Protein AF-A0A227IZH9-F1 (afdb_monomer_lite)

Foldseek 3Di:
DPCVLVVLVVVVVVVVCVCCVVPLVCLVVVCVVVVHDPVVSVVVSVVVVVVVVVVVVVCVVVCVPVDSVVVSVVVVD

Sequence (77 aa):
MRKTPLLLAMMIIATGQVGVSIYLPSLPLIGHDLNLPQPSIQSLVTLFLVGFGVSQLFYGPLSDAIGRRPVFILGQS

Radius of gyration: 16.21 Å; chains: 1; bounding box: 31×20×50 Å

Secondary structure (DSSP, 8-state):
---HHHHHHHHHHHHHHHHHHHHHHHHHHHHHHTT--HHHHHHHHHHHHHHHHHHHHHHHHHHHHH-HHH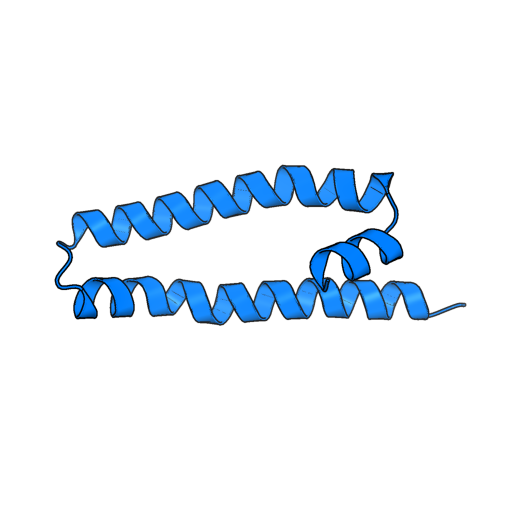HHHHHH-

Organism: Vibrio parahaemolyticus (NCBI:txid670)

Structure (mmCIF, N/CA/C/O backbone):
data_AF-A0A227IZH9-F1
#
_entry.id   AF-A0A227IZH9-F1
#
loop_
_atom_site.group_PDB
_atom_site.id
_atom_site.type_symbol
_atom_site.label_atom_id
_atom_site.label_alt_id
_atom_site.label_comp_id
_atom_site.label_asym_id
_atom_site.label_entity_id
_atom_site.label_seq_id
_atom_site.pdbx_PDB_ins_code
_atom_site.Cartn_x
_atom_site.Cartn_y
_atom_site.Cartn_z
_atom_site.occupancy
_atom_site.B_iso_or_equiv
_atom_site.auth_seq_id
_atom_site.auth_comp_id
_atom_site.auth_asym_id
_atom_site.auth_atom_id
_atom_site.pdbx_PDB_model_num
ATOM 1 N N . MET A 1 1 ? -5.531 4.344 31.854 1.00 50.66 1 MET A N 1
ATOM 2 C CA . MET A 1 1 ? -5.468 4.508 30.381 1.00 50.66 1 MET A CA 1
ATOM 3 C C . MET A 1 1 ? -5.296 3.135 29.734 1.00 50.66 1 MET A C 1
ATOM 5 O O . MET A 1 1 ? -4.297 2.479 30.004 1.00 50.66 1 MET A O 1
ATOM 9 N N . ARG A 1 2 ? -6.274 2.639 28.962 1.00 61.47 2 ARG A N 1
ATOM 10 C CA . ARG A 1 2 ? -6.176 1.324 28.293 1.00 61.47 2 ARG A CA 1
ATOM 11 C C . ARG A 1 2 ? -5.171 1.429 27.131 1.00 61.47 2 ARG A C 1
ATOM 13 O O . ARG A 1 2 ? -5.457 2.123 26.167 1.00 61.47 2 ARG A O 1
ATOM 20 N N . LYS A 1 3 ? -3.997 0.783 27.230 1.00 70.81 3 LYS A N 1
ATOM 21 C CA . LYS A 1 3 ? -2.902 0.826 26.222 1.00 70.81 3 LYS A CA 1
ATOM 22 C C . LYS A 1 3 ? -3.126 -0.092 25.005 1.00 70.81 3 LYS A C 1
ATOM 24 O O . LYS A 1 3 ? -2.427 0.011 24.003 1.00 70.81 3 LYS A O 1
ATOM 29 N N . THR A 1 4 ? -4.125 -0.967 25.077 1.00 73.75 4 THR A N 1
ATOM 30 C CA . THR A 1 4 ? -4.476 -1.971 24.061 1.00 73.75 4 THR A CA 1
ATOM 31 C C . THR A 1 4 ? -4.687 -1.431 22.631 1.00 73.75 4 THR A C 1
ATOM 33 O O . THR A 1 4 ? -4.190 -2.069 21.707 1.00 73.75 4 THR A O 1
ATOM 36 N N . PRO A 1 5 ? -5.367 -0.287 22.388 1.00 74.62 5 PRO A N 1
ATOM 37 C CA . PRO A 1 5 ? -5.562 0.223 21.026 1.00 74.62 5 PRO A CA 1
ATOM 38 C C . PRO A 1 5 ? -4.279 0.788 20.401 1.00 74.62 5 PRO A C 1
ATOM 40 O O . PRO A 1 5 ? -4.133 0.748 19.182 1.00 74.62 5 PRO A O 1
ATOM 43 N N . LEU A 1 6 ? -3.340 1.278 21.220 1.00 79.62 6 LEU A N 1
ATOM 44 C CA . LEU A 1 6 ? -2.041 1.762 20.746 1.00 79.62 6 LEU A CA 1
ATOM 45 C C . LEU A 1 6 ? -1.181 0.591 20.256 1.00 79.62 6 LEU A C 1
ATOM 47 O O . LEU A 1 6 ? -0.600 0.653 19.178 1.00 79.62 6 LEU A O 1
ATOM 51 N N . LEU A 1 7 ? -1.167 -0.501 21.026 1.00 82.62 7 LEU A N 1
ATOM 52 C CA . LEU A 1 7 ? -0.405 -1.703 20.700 1.00 82.62 7 LEU A CA 1
ATOM 53 C C . LEU A 1 7 ? -0.924 -2.366 19.415 1.00 82.62 7 LEU A C 1
ATOM 55 O O . LEU A 1 7 ? -0.134 -2.742 18.558 1.00 82.62 7 LEU A O 1
ATOM 59 N N . LEU A 1 8 ? -2.248 -2.416 19.229 1.00 79.00 8 LEU A N 1
ATOM 60 C CA . LEU A 1 8 ? -2.855 -2.933 17.999 1.00 79.00 8 LEU A CA 1
ATOM 61 C C . LEU A 1 8 ? -2.479 -2.088 16.769 1.00 79.00 8 LEU A C 1
ATOM 63 O O . LEU A 1 8 ? -2.130 -2.634 15.729 1.00 79.00 8 LEU A O 1
ATOM 67 N N . ALA A 1 9 ? -2.503 -0.756 16.901 1.00 76.94 9 ALA A N 1
ATOM 68 C CA . ALA A 1 9 ? -2.100 0.151 15.827 1.00 76.94 9 ALA A CA 1
ATOM 69 C C . ALA A 1 9 ? -0.625 -0.036 15.441 1.00 76.94 9 ALA A C 1
ATOM 71 O O . ALA A 1 9 ? -0.298 -0.064 14.258 1.00 76.94 9 ALA A O 1
ATOM 72 N N . MET A 1 10 ? 0.253 -0.228 16.429 1.00 82.44 10 MET A N 1
ATOM 73 C CA . MET A 1 10 ? 1.665 -0.525 16.188 1.00 82.44 10 MET A CA 1
ATOM 74 C C . MET A 1 10 ? 1.858 -1.851 15.451 1.00 82.44 10 MET A C 1
ATOM 76 O O . MET A 1 10 ? 2.667 -1.904 14.533 1.00 82.44 10 MET A O 1
ATOM 80 N N . MET A 1 11 ? 1.101 -2.897 15.798 1.00 82.81 11 MET A N 1
ATOM 81 C CA . MET A 1 11 ? 1.194 -4.183 15.100 1.00 82.81 11 MET A CA 1
ATOM 82 C C . MET A 1 11 ? 0.710 -4.094 13.649 1.00 82.81 11 MET A C 1
ATOM 84 O O . MET A 1 11 ? 1.398 -4.592 12.768 1.00 82.81 11 MET A O 1
ATOM 88 N N . ILE A 1 12 ? -0.409 -3.405 13.384 1.00 81.00 12 ILE A N 1
ATOM 89 C CA . ILE A 1 12 ? -0.910 -3.175 12.014 1.00 81.00 12 ILE A CA 1
ATOM 90 C C . ILE A 1 12 ? 0.166 -2.505 11.152 1.00 81.00 12 ILE A C 1
ATOM 92 O O . ILE A 1 12 ? 0.468 -2.963 10.051 1.00 81.00 12 ILE A O 1
ATOM 96 N N . ILE A 1 13 ? 0.766 -1.430 11.672 1.00 82.88 13 ILE A N 1
ATOM 97 C CA . ILE A 1 13 ? 1.794 -0.675 10.953 1.00 82.88 13 ILE A CA 1
ATOM 98 C C . ILE A 1 13 ? 3.047 -1.535 10.767 1.00 82.88 13 ILE A C 1
ATOM 100 O O . ILE A 1 13 ? 3.587 -1.586 9.668 1.00 82.88 13 ILE A O 1
ATOM 104 N N . ALA A 1 14 ? 3.497 -2.239 11.808 1.00 85.12 14 ALA A N 1
ATOM 105 C CA . ALA A 1 14 ? 4.690 -3.076 11.739 1.00 85.12 14 ALA A CA 1
ATOM 106 C C . ALA A 1 14 ? 4.558 -4.180 10.680 1.00 85.12 14 ALA A C 1
ATOM 108 O O . ALA A 1 14 ? 5.455 -4.332 9.856 1.00 85.12 14 ALA A O 1
ATOM 109 N N . THR A 1 15 ? 3.437 -4.903 10.641 1.00 83.50 15 THR A N 1
ATOM 110 C CA . THR A 1 15 ? 3.218 -5.971 9.655 1.00 83.50 15 THR A CA 1
ATOM 111 C C . THR A 1 15 ? 3.205 -5.430 8.224 1.00 83.50 15 THR A C 1
ATOM 113 O O . THR A 1 15 ? 3.865 -5.996 7.352 1.00 83.50 15 THR A O 1
ATOM 116 N N . GLY A 1 16 ? 2.524 -4.303 7.984 1.00 81.31 16 GLY A N 1
ATOM 117 C CA . GLY A 1 16 ? 2.511 -3.662 6.666 1.00 81.31 16 GLY A CA 1
ATOM 118 C C . GLY A 1 16 ? 3.898 -3.182 6.229 1.00 81.31 16 GLY A C 1
ATOM 119 O O . GLY A 1 16 ? 4.333 -3.468 5.113 1.00 81.31 16 GLY A O 1
ATOM 120 N N . GLN A 1 17 ? 4.631 -2.516 7.126 1.00 84.50 17 GLN A N 1
ATOM 121 C CA . GLN A 1 17 ? 5.963 -1.983 6.829 1.00 84.50 17 GLN A CA 1
ATOM 122 C C . GLN A 1 17 ? 6.991 -3.087 6.571 1.00 84.50 17 GLN A C 1
ATOM 124 O O . GLN A 1 17 ? 7.803 -2.949 5.659 1.00 84.50 17 GLN A O 1
ATOM 129 N N . VAL A 1 18 ? 6.938 -4.195 7.317 1.00 85.50 18 VAL A N 1
ATOM 130 C CA . VAL A 1 18 ? 7.822 -5.348 7.088 1.00 85.50 18 VAL A CA 1
ATOM 131 C C . VAL A 1 18 ? 7.582 -5.934 5.697 1.00 85.50 18 VAL A C 1
ATOM 133 O O . VAL A 1 18 ? 8.540 -6.108 4.945 1.00 85.50 18 VAL A O 1
ATOM 136 N N . GLY A 1 19 ? 6.320 -6.147 5.308 1.00 80.69 19 GLY A N 1
ATOM 137 C CA . GLY A 1 19 ? 5.978 -6.650 3.976 1.00 80.69 19 GLY A CA 1
ATOM 138 C C . GLY A 1 19 ? 6.527 -5.764 2.857 1.00 80.69 19 GLY A C 1
ATOM 139 O O . GLY A 1 19 ? 7.252 -6.245 1.991 1.00 80.69 19 GLY A O 1
ATOM 140 N N . VAL A 1 20 ? 6.269 -4.454 2.915 1.00 83.75 20 VAL A N 1
ATOM 141 C CA . VAL A 1 20 ? 6.750 -3.497 1.901 1.00 83.75 20 VAL A CA 1
ATOM 142 C C . VAL A 1 20 ? 8.279 -3.432 1.860 1.00 83.75 20 VAL A C 1
ATOM 144 O O . VAL A 1 20 ? 8.862 -3.416 0.776 1.00 83.75 20 VAL A O 1
ATOM 147 N N . SER A 1 21 ? 8.933 -3.436 3.026 1.00 83.75 21 SER A N 1
ATOM 148 C CA . SER A 1 21 ? 10.394 -3.358 3.125 1.00 83.75 21 SER A CA 1
ATOM 149 C C . SER A 1 21 ? 11.112 -4.565 2.518 1.00 83.75 21 SER A C 1
ATOM 151 O O . SER A 1 21 ? 12.225 -4.414 2.025 1.00 83.75 21 SER A O 1
ATOM 153 N N . ILE A 1 22 ? 10.473 -5.740 2.511 1.00 85.69 22 ILE A N 1
ATOM 154 C CA . ILE A 1 22 ? 11.007 -6.954 1.883 1.00 85.69 22 ILE A CA 1
ATOM 155 C C . ILE A 1 22 ? 10.643 -6.990 0.398 1.00 85.69 22 ILE A C 1
ATOM 157 O O . ILE A 1 22 ? 11.498 -7.286 -0.434 1.00 85.69 22 ILE A O 1
ATOM 161 N N . TYR A 1 23 ? 9.391 -6.677 0.055 1.00 81.38 23 TYR A N 1
ATOM 162 C CA . TYR A 1 23 ? 8.846 -6.871 -1.290 1.00 81.38 23 TYR A CA 1
ATOM 163 C C . TYR A 1 23 ? 9.432 -5.891 -2.313 1.00 81.38 23 TYR A C 1
ATOM 165 O O . TYR A 1 23 ? 9.830 -6.281 -3.406 1.00 81.38 23 TYR A O 1
ATOM 173 N N . LEU A 1 24 ? 9.547 -4.610 -1.954 1.00 82.69 24 LEU A N 1
ATOM 174 C CA . LEU A 1 24 ? 10.010 -3.571 -2.874 1.00 82.69 24 LEU A CA 1
ATOM 175 C C . LEU A 1 24 ? 11.447 -3.795 -3.405 1.00 82.69 24 LEU A C 1
ATOM 177 O O . LEU A 1 24 ? 11.629 -3.710 -4.620 1.00 82.69 24 LEU A O 1
ATOM 181 N N . PRO A 1 25 ? 12.462 -4.126 -2.575 1.00 84.31 25 PRO A N 1
ATOM 182 C CA . PRO A 1 25 ? 13.810 -4.423 -3.069 1.00 84.31 25 PRO A CA 1
ATOM 183 C C . PRO A 1 25 ? 13.935 -5.792 -3.748 1.00 84.31 25 PRO A C 1
ATOM 185 O O . PRO A 1 25 ? 14.924 -6.026 -4.440 1.00 84.31 25 PRO A O 1
ATOM 188 N N . SER A 1 26 ? 12.965 -6.696 -3.574 1.00 85.00 26 SER A N 1
ATOM 189 C CA . SER A 1 26 ? 12.974 -8.005 -4.235 1.00 85.00 26 SER A CA 1
ATOM 190 C C . SER A 1 26 ? 12.282 -8.003 -5.602 1.00 85.00 26 SER A C 1
ATOM 192 O O . SER A 1 26 ? 12.586 -8.870 -6.415 1.00 85.00 26 SER A O 1
ATOM 194 N N . LEU A 1 27 ? 11.463 -6.998 -5.942 1.00 82.69 27 LEU A N 1
ATOM 195 C CA . LEU A 1 27 ? 10.878 -6.860 -7.289 1.00 82.69 27 LEU A CA 1
ATOM 196 C C . LEU A 1 27 ? 11.917 -6.844 -8.435 1.00 82.69 27 LEU A C 1
ATOM 198 O O . LEU A 1 27 ? 11.692 -7.538 -9.428 1.00 82.69 27 LEU A O 1
ATOM 202 N N . PRO A 1 28 ? 13.057 -6.125 -8.343 1.00 81.12 28 PRO A N 1
ATOM 203 C CA . PRO A 1 28 ? 14.096 -6.176 -9.373 1.00 81.12 28 PRO A CA 1
ATOM 204 C C . PRO A 1 28 ? 14.755 -7.553 -9.497 1.00 81.12 28 PRO A C 1
ATOM 206 O O . PRO A 1 28 ? 15.039 -7.988 -10.611 1.00 81.12 28 PRO A O 1
ATOM 209 N N . LEU A 1 29 ? 14.959 -8.247 -8.370 1.00 84.38 29 LEU A N 1
ATOM 210 C CA . LEU A 1 29 ? 15.506 -9.608 -8.335 1.00 84.38 29 LEU A CA 1
ATOM 211 C C . LEU A 1 29 ? 14.544 -10.603 -8.995 1.00 84.38 29 LEU A C 1
ATOM 213 O O . LEU A 1 29 ? 14.956 -11.359 -9.863 1.00 84.38 29 LEU A O 1
ATOM 217 N N . ILE A 1 30 ? 13.248 -10.524 -8.675 1.00 82.50 30 ILE A N 1
ATOM 218 C CA . ILE A 1 30 ? 12.199 -11.338 -9.309 1.00 82.50 30 ILE A CA 1
ATOM 219 C C . ILE A 1 30 ? 12.143 -11.067 -10.818 1.00 82.50 30 ILE A C 1
ATOM 221 O O . ILE A 1 30 ? 12.023 -11.993 -11.615 1.00 82.50 30 ILE A O 1
ATOM 225 N N . GLY A 1 31 ? 12.253 -9.802 -11.230 1.00 81.69 31 GLY A N 1
ATOM 226 C CA . GLY A 1 31 ? 12.290 -9.433 -12.644 1.00 81.69 31 GLY A CA 1
ATOM 227 C C . GLY A 1 31 ? 13.497 -10.009 -13.386 1.00 81.69 31 GLY A C 1
ATOM 228 O O . GLY A 1 31 ? 13.355 -10.458 -14.523 1.00 81.69 31 GLY A O 1
ATOM 229 N N . HIS A 1 32 ? 14.659 -10.037 -12.731 1.00 81.44 32 HIS A N 1
ATOM 230 C CA . HIS A 1 32 ? 15.871 -10.656 -13.259 1.00 81.44 32 HIS A CA 1
ATOM 231 C C . HIS A 1 32 ? 15.734 -12.184 -13.368 1.00 81.44 32 HIS A C 1
ATOM 233 O O . HIS A 1 32 ? 16.007 -12.744 -14.428 1.00 81.44 32 HIS A O 1
ATOM 239 N N . ASP A 1 33 ? 15.235 -12.848 -12.322 1.00 84.75 33 ASP A N 1
ATOM 240 C CA . ASP A 1 33 ? 15.038 -14.304 -12.296 1.00 84.75 33 ASP A CA 1
ATOM 241 C C . ASP A 1 33 ? 14.010 -14.777 -13.338 1.00 84.75 33 ASP A C 1
ATOM 243 O O . ASP A 1 33 ? 14.144 -15.854 -13.919 1.00 84.75 33 ASP A O 1
ATOM 247 N N . LEU A 1 34 ? 13.008 -13.945 -13.637 1.00 83.69 34 LEU A N 1
ATOM 248 C CA . LEU A 1 34 ? 11.996 -14.202 -14.665 1.00 83.69 34 LEU A CA 1
ATOM 249 C C . LEU A 1 34 ? 12.434 -13.795 -16.088 1.00 83.69 34 LEU A C 1
ATOM 251 O O . LEU A 1 34 ? 11.620 -13.879 -17.008 1.00 83.69 34 LEU A O 1
ATOM 255 N N . ASN A 1 35 ? 13.689 -13.366 -16.296 1.00 82.94 35 ASN A N 1
ATOM 256 C CA . ASN A 1 35 ? 14.204 -12.854 -17.579 1.00 82.94 35 ASN A CA 1
ATOM 257 C C . ASN A 1 35 ? 13.325 -11.743 -18.197 1.00 82.94 35 ASN A C 1
ATOM 259 O O . ASN A 1 35 ? 13.178 -11.644 -19.419 1.00 82.94 35 ASN A O 1
ATOM 263 N N . LEU A 1 36 ? 12.720 -10.892 -17.363 1.00 81.69 36 LEU A N 1
ATOM 264 C CA . LEU A 1 36 ? 11.905 -9.783 -17.847 1.00 81.69 36 LEU A CA 1
ATOM 265 C C . LEU A 1 36 ? 12.796 -8.635 -18.349 1.00 81.69 36 LEU A C 1
ATOM 267 O O . LEU A 1 36 ? 13.798 -8.296 -17.714 1.00 81.69 36 LEU A O 1
ATOM 271 N N . PRO A 1 37 ? 12.429 -7.977 -19.461 1.00 79.88 37 PRO A N 1
ATOM 272 C CA . PRO A 1 37 ? 13.171 -6.823 -19.949 1.00 79.88 37 PRO A CA 1
ATOM 273 C C . PRO A 1 37 ? 13.088 -5.661 -18.940 1.00 79.88 37 PRO A C 1
ATOM 275 O O . PRO A 1 37 ? 12.050 -5.434 -18.316 1.00 79.88 37 PRO A O 1
ATOM 278 N N . GLN A 1 38 ? 14.173 -4.888 -18.795 1.00 77.00 38 GLN A N 1
ATOM 279 C CA . GLN A 1 38 ? 14.286 -3.796 -17.806 1.00 77.00 38 GLN A CA 1
ATOM 280 C C . GLN A 1 38 ? 13.086 -2.818 -17.753 1.00 77.00 38 GLN A C 1
ATOM 282 O O . GLN A 1 38 ? 12.666 -2.471 -16.645 1.00 77.00 38 GLN A O 1
ATOM 287 N N . PRO A 1 39 ? 12.469 -2.403 -18.883 1.00 82.81 39 PRO A N 1
ATOM 288 C CA . PRO A 1 39 ? 11.292 -1.527 -18.862 1.00 82.81 39 PRO A CA 1
ATOM 289 C C . PRO A 1 39 ? 10.087 -2.130 -18.121 1.00 82.81 39 PRO A C 1
ATOM 291 O O . PRO A 1 39 ? 9.295 -1.407 -17.508 1.00 82.81 39 PRO A O 1
ATOM 294 N N . SER A 1 40 ? 9.945 -3.458 -18.143 1.00 80.88 40 SER A N 1
ATOM 295 C CA . SER A 1 40 ? 8.868 -4.166 -17.448 1.00 80.88 40 SER A CA 1
ATOM 296 C C . SER A 1 40 ? 9.058 -4.130 -15.933 1.00 80.88 40 SER A C 1
ATOM 298 O O . SER A 1 40 ? 8.086 -3.942 -15.207 1.00 80.88 40 SER A O 1
ATOM 300 N N . ILE A 1 41 ? 10.302 -4.222 -15.452 1.00 83.31 41 ILE A N 1
ATOM 301 C CA . ILE A 1 41 ? 10.630 -4.134 -14.021 1.00 83.31 41 ILE A CA 1
ATOM 302 C C . ILE A 1 41 ? 10.280 -2.741 -13.479 1.00 83.31 41 ILE A C 1
ATOM 304 O O . ILE A 1 41 ? 9.639 -2.622 -12.436 1.00 83.31 41 ILE A O 1
ATOM 308 N N . GLN A 1 42 ? 10.636 -1.683 -14.215 1.00 84.00 42 GLN A N 1
ATOM 309 C CA . GLN A 1 42 ? 10.306 -0.306 -13.838 1.00 84.00 42 GLN A CA 1
ATOM 310 C C . GLN A 1 42 ? 8.789 -0.080 -13.782 1.00 84.00 42 GLN A C 1
ATOM 312 O O . GLN A 1 42 ? 8.285 0.501 -12.821 1.00 84.00 42 GLN A O 1
ATOM 317 N N . SER A 1 43 ? 8.057 -0.61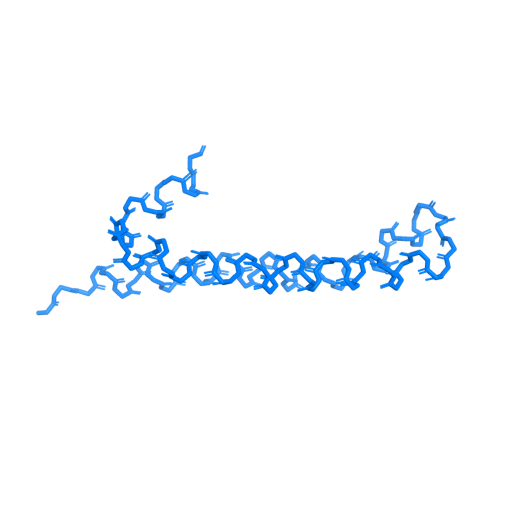0 -14.765 1.00 85.31 43 SER A N 1
ATOM 318 C CA . SER A 1 43 ? 6.591 -0.550 -14.795 1.00 85.31 43 SER A CA 1
ATOM 319 C C . SER A 1 43 ? 5.959 -1.266 -13.595 1.00 85.31 43 SER A C 1
ATOM 321 O O . SER A 1 43 ? 4.968 -0.789 -13.044 1.00 85.31 43 SER A O 1
ATOM 323 N N . LEU A 1 44 ? 6.552 -2.376 -13.145 1.00 85.19 44 LEU A N 1
ATOM 324 C CA . LEU A 1 44 ? 6.093 -3.145 -11.987 1.00 85.19 44 LEU A CA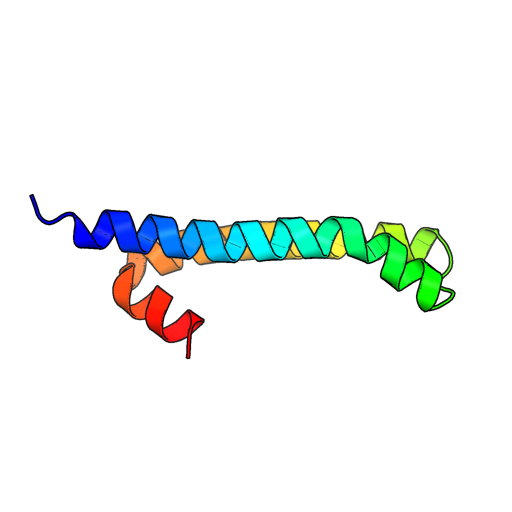 1
ATOM 325 C C . LEU A 1 44 ? 6.239 -2.354 -10.678 1.00 85.19 44 LEU A C 1
ATOM 327 O O . LEU A 1 44 ? 5.316 -2.324 -9.866 1.00 85.19 44 LEU A O 1
ATOM 331 N N . VAL A 1 45 ? 7.370 -1.662 -10.500 1.00 85.94 45 VAL A N 1
ATOM 332 C CA . VAL A 1 45 ? 7.601 -0.765 -9.355 1.00 85.94 45 VAL A CA 1
ATOM 333 C C . VAL A 1 45 ? 6.599 0.389 -9.368 1.00 85.94 45 VAL A C 1
ATOM 335 O O . VAL A 1 45 ? 6.012 0.709 -8.335 1.00 85.94 45 VAL A O 1
ATOM 338 N N . THR A 1 46 ? 6.343 0.988 -10.535 1.00 89.00 46 THR A N 1
ATOM 339 C CA . THR A 1 46 ? 5.323 2.035 -10.676 1.00 89.00 46 THR A CA 1
ATOM 340 C C . THR A 1 46 ? 3.933 1.518 -10.312 1.00 89.00 46 THR A C 1
ATOM 342 O O . THR A 1 46 ? 3.235 2.161 -9.531 1.00 89.00 46 THR A O 1
ATOM 345 N N . LEU A 1 47 ? 3.540 0.347 -10.820 1.00 88.94 47 LEU A N 1
ATOM 346 C CA . LEU A 1 47 ? 2.242 -0.257 -10.524 1.00 88.94 47 LEU A CA 1
ATOM 347 C C . LEU A 1 47 ? 2.089 -0.569 -9.029 1.00 88.94 47 LEU A C 1
ATOM 349 O O . LEU A 1 47 ? 1.033 -0.304 -8.458 1.00 88.94 47 LEU A O 1
ATOM 353 N N . PHE A 1 48 ? 3.150 -1.066 -8.386 1.00 86.44 48 PHE A N 1
ATOM 354 C CA . PHE A 1 48 ? 3.178 -1.292 -6.944 1.00 86.44 48 PHE A CA 1
ATOM 355 C C . PHE A 1 48 ? 2.957 0.008 -6.162 1.00 86.44 48 PHE A C 1
ATOM 357 O O . PHE A 1 48 ? 2.102 0.047 -5.282 1.00 86.44 48 PHE A O 1
ATOM 364 N N . LEU A 1 49 ? 3.674 1.086 -6.500 1.00 87.94 49 LEU A N 1
ATOM 365 C CA . LEU A 1 49 ? 3.536 2.378 -5.818 1.00 87.94 49 LEU A CA 1
ATOM 366 C C . LEU A 1 49 ? 2.151 3.000 -6.018 1.00 87.94 49 LEU A C 1
ATOM 368 O O . LEU A 1 49 ? 1.583 3.542 -5.071 1.00 87.94 49 LEU A O 1
ATOM 372 N N . VAL A 1 50 ? 1.588 2.897 -7.224 1.00 91.44 50 VAL A N 1
ATOM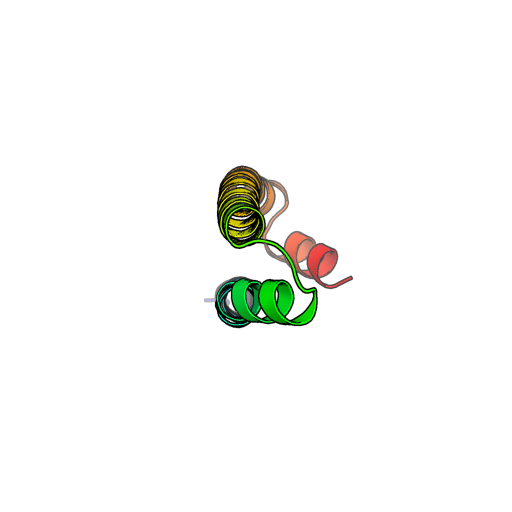 373 C CA . VAL A 1 50 ? 0.229 3.373 -7.515 1.00 91.44 50 VAL A CA 1
ATOM 374 C C . VAL A 1 50 ? -0.797 2.568 -6.724 1.00 91.44 50 VAL A C 1
ATOM 376 O O . VAL A 1 50 ? -1.626 3.155 -6.032 1.00 91.44 50 VAL A O 1
ATOM 379 N N . GLY A 1 51 ? -0.722 1.235 -6.763 1.00 88.94 51 GLY A N 1
ATOM 380 C CA . GLY A 1 51 ? -1.609 0.367 -5.987 1.00 88.94 51 GLY A CA 1
ATOM 381 C C . GLY A 1 51 ? -1.500 0.623 -4.483 1.00 88.94 51 GLY A C 1
ATOM 382 O O . GLY A 1 51 ? -2.517 0.713 -3.796 1.00 88.94 51 GLY A O 1
ATOM 383 N N . PHE A 1 52 ? -0.281 0.832 -3.981 1.00 84.38 52 PHE A N 1
ATOM 384 C CA . PHE A 1 52 ? -0.028 1.179 -2.587 1.00 84.38 52 PHE A CA 1
ATOM 385 C C . PHE A 1 52 ? -0.652 2.528 -2.208 1.00 84.38 52 PHE A C 1
ATOM 387 O O . PHE A 1 52 ? -1.416 2.593 -1.244 1.00 84.38 52 PHE A O 1
ATOM 394 N N . GLY A 1 53 ? -0.424 3.581 -2.996 1.00 86.56 53 GLY A N 1
ATOM 395 C CA . GLY A 1 53 ? -1.026 4.896 -2.758 1.00 86.56 53 GLY A CA 1
ATOM 396 C C . GLY A 1 53 ? -2.558 4.860 -2.789 1.00 86.56 53 GLY A C 1
ATOM 397 O O . GLY A 1 53 ? -3.215 5.439 -1.924 1.00 86.56 53 GLY A O 1
ATOM 398 N N . VAL A 1 54 ? -3.139 4.106 -3.728 1.00 89.81 54 VAL A N 1
ATOM 399 C CA . VAL A 1 54 ? -4.590 3.882 -3.799 1.00 89.81 54 VAL A CA 1
ATOM 400 C C . VAL A 1 54 ? -5.084 3.148 -2.549 1.00 89.81 54 VAL A C 1
ATOM 402 O O . VAL A 1 54 ? -6.063 3.566 -1.938 1.00 89.81 54 VAL A O 1
ATOM 405 N N . SER A 1 55 ? -4.388 2.096 -2.110 1.00 83.00 55 SER A N 1
ATOM 406 C CA . SER A 1 55 ? -4.764 1.349 -0.905 1.00 83.00 55 SER A CA 1
ATOM 407 C C . SER A 1 55 ? -4.726 2.200 0.367 1.00 83.00 55 SER A C 1
ATOM 409 O O . SER A 1 55 ? -5.619 2.062 1.201 1.00 83.00 55 SER A O 1
ATOM 411 N N . GLN A 1 56 ? -3.772 3.130 0.499 1.00 81.31 56 GLN A N 1
ATOM 412 C CA . GLN A 1 56 ? -3.697 4.058 1.635 1.00 81.31 56 GLN A CA 1
ATOM 413 C C . GLN A 1 56 ? -4.914 4.990 1.704 1.00 81.31 56 GLN A C 1
ATOM 415 O O . GLN A 1 56 ? -5.392 5.288 2.800 1.00 81.31 56 GLN A O 1
ATOM 420 N N . LEU A 1 57 ? -5.453 5.389 0.548 1.00 83.94 57 LEU A N 1
ATOM 421 C CA . LEU A 1 57 ? -6.663 6.207 0.451 1.00 83.94 57 LEU A CA 1
ATOM 422 C C . LEU A 1 57 ? -7.903 5.494 1.001 1.00 83.94 57 LEU A C 1
ATOM 424 O O . LEU A 1 57 ? -8.769 6.145 1.577 1.00 83.94 57 LEU A O 1
ATOM 428 N N . PHE A 1 58 ? -7.979 4.170 0.855 1.00 81.44 58 PHE A N 1
ATOM 429 C CA . PHE A 1 58 ? -9.080 3.367 1.392 1.00 81.44 58 PHE A CA 1
ATOM 430 C C . PHE A 1 58 ? -8.837 2.929 2.840 1.00 81.44 58 PHE A C 1
ATOM 432 O O . PHE A 1 58 ? -9.762 2.953 3.649 1.00 81.44 58 PHE A O 1
ATOM 439 N N . TYR A 1 59 ? -7.600 2.570 3.196 1.00 74.75 59 TYR A N 1
ATOM 440 C CA . TYR A 1 59 ? -7.266 2.066 4.531 1.00 74.75 59 TYR A CA 1
ATOM 441 C C . TYR A 1 59 ? -7.494 3.102 5.638 1.00 74.75 59 TYR A C 1
ATOM 443 O O . TYR A 1 59 ? -7.889 2.723 6.738 1.00 74.75 59 TYR A O 1
A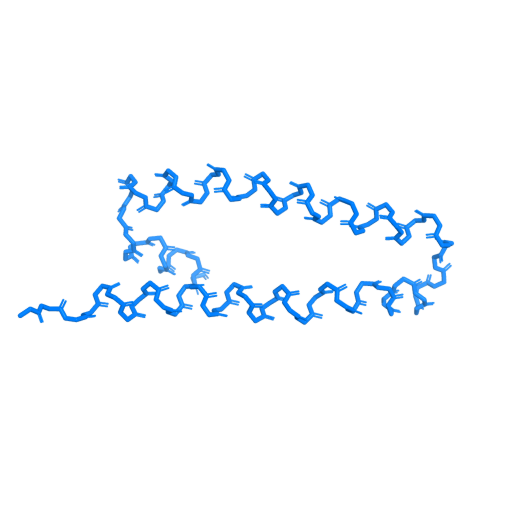TOM 451 N N . GLY A 1 60 ? -7.277 4.394 5.363 1.00 74.12 60 GLY A N 1
ATOM 452 C CA . GLY A 1 60 ? -7.529 5.472 6.327 1.00 74.12 60 GLY A CA 1
ATOM 453 C C . GLY A 1 60 ? -9.008 5.565 6.739 1.00 74.12 60 GLY A C 1
ATOM 454 O O . GLY A 1 60 ? -9.331 5.261 7.888 1.00 74.12 60 GLY A O 1
ATOM 455 N N . PRO A 1 61 ? -9.924 5.894 5.807 1.00 75.12 61 PRO A N 1
ATOM 456 C CA . PRO A 1 61 ? -11.356 5.995 6.086 1.00 75.12 61 PRO A CA 1
ATOM 457 C C . PRO A 1 61 ? -11.965 4.692 6.608 1.00 75.12 61 PRO A C 1
ATOM 459 O O . PRO A 1 61 ? -12.814 4.725 7.492 1.00 75.12 61 PRO A O 1
ATOM 462 N N . LEU A 1 62 ? -11.525 3.538 6.095 1.00 72.94 62 LEU A N 1
ATOM 463 C CA . LEU A 1 62 ? -12.042 2.232 6.511 1.00 72.94 62 LEU A CA 1
ATOM 464 C C . LEU A 1 62 ? -11.649 1.891 7.959 1.00 72.94 62 LEU A C 1
ATOM 466 O O . LEU A 1 62 ? -12.472 1.389 8.727 1.00 72.94 62 LEU A O 1
ATOM 470 N N . SER A 1 63 ? -10.410 2.208 8.348 1.00 72.06 63 SER A N 1
ATOM 471 C CA . SER A 1 63 ? -9.909 2.054 9.721 1.00 72.06 63 SER A CA 1
ATOM 472 C C . SER A 1 63 ? -10.640 2.967 10.708 1.00 72.06 63 SER A C 1
ATOM 474 O O . SER A 1 63 ? -10.953 2.543 11.827 1.00 72.06 63 SER A O 1
ATOM 476 N N . ASP A 1 64 ? -10.966 4.189 10.278 1.00 73.94 64 ASP A N 1
ATOM 477 C CA . ASP A 1 64 ? -11.678 5.173 11.096 1.00 73.94 64 ASP A CA 1
ATOM 478 C C . ASP A 1 64 ? -13.191 4.891 11.184 1.00 73.94 64 ASP A C 1
ATOM 480 O O . ASP A 1 64 ? -13.785 5.113 12.238 1.00 73.94 64 ASP A O 1
ATOM 484 N N . ALA A 1 65 ? -13.813 4.337 10.134 1.00 77.38 65 ALA A N 1
ATOM 485 C CA . ALA A 1 65 ? -15.252 4.056 10.090 1.00 77.38 65 ALA A CA 1
ATOM 486 C C . ALA A 1 65 ? -15.663 2.757 10.809 1.00 77.38 65 ALA A C 1
ATOM 488 O O . ALA A 1 65 ? -16.680 2.731 11.498 1.00 77.38 65 ALA A O 1
ATOM 489 N N . ILE A 1 66 ? -14.896 1.670 10.656 1.00 73.31 66 ILE A N 1
ATOM 490 C CA . ILE A 1 66 ? -15.247 0.337 11.199 1.00 73.31 66 ILE A CA 1
ATOM 491 C C . ILE A 1 66 ? -14.629 0.123 12.596 1.00 73.31 66 ILE A C 1
ATOM 493 O O . ILE A 1 66 ? -15.062 -0.726 13.378 1.00 73.31 66 ILE A O 1
ATOM 497 N N . GLY A 1 67 ? -13.628 0.931 12.950 1.00 71.75 67 GLY A N 1
ATOM 498 C CA . GLY A 1 67 ? -12.852 0.793 14.172 1.00 71.75 67 GLY A CA 1
ATOM 499 C C . GLY A 1 67 ? -11.677 -0.175 14.006 1.00 71.75 67 GLY A C 1
ATOM 500 O O . GLY A 1 67 ? -11.748 -1.213 13.353 1.00 71.75 67 GLY A O 1
ATOM 501 N N . ARG A 1 68 ? -10.556 0.147 14.657 1.00 69.31 68 ARG A N 1
ATOM 502 C CA . ARG A 1 68 ? -9.252 -0.507 14.420 1.00 69.31 68 ARG A CA 1
ATOM 503 C C . ARG A 1 68 ? -9.188 -2.005 14.760 1.00 69.31 68 ARG A C 1
ATOM 505 O O . ARG A 1 68 ? -8.348 -2.716 14.222 1.00 69.31 68 ARG A O 1
ATOM 512 N N . ARG A 1 69 ? -10.041 -2.495 15.669 1.00 68.94 69 ARG A N 1
ATOM 513 C CA . ARG A 1 69 ? -10.065 -3.908 16.109 1.00 68.94 69 ARG A CA 1
ATOM 514 C C . ARG A 1 69 ? -10.628 -4.873 15.054 1.00 68.94 69 ARG A C 1
ATOM 516 O O . ARG A 1 69 ? -9.920 -5.820 14.726 1.00 68.94 69 ARG A O 1
ATOM 523 N N . PRO A 1 70 ? -11.852 -4.678 14.530 1.00 71.81 70 PRO A N 1
ATOM 524 C CA . PRO A 1 70 ? -12.399 -5.549 13.489 1.00 71.81 70 PRO A CA 1
ATOM 525 C C . PRO A 1 70 ? -11.587 -5.498 12.192 1.00 71.81 70 PRO A C 1
ATOM 527 O O . PRO A 1 70 ? -11.386 -6.546 11.596 1.00 71.81 70 PRO A O 1
ATOM 530 N N . VAL A 1 71 ? -11.040 -4.336 11.805 1.00 73.00 71 VAL A N 1
ATOM 531 C CA . VAL A 1 71 ? -10.189 -4.203 10.603 1.00 73.00 71 VAL A CA 1
ATOM 532 C C . VAL A 1 71 ? -8.922 -5.057 10.702 1.00 73.00 71 VAL A C 1
ATOM 534 O O . VAL A 1 71 ? -8.548 -5.715 9.737 1.00 73.00 71 VAL A O 1
ATOM 537 N N . PHE A 1 72 ? -8.290 -5.112 11.877 1.00 70.75 72 PHE A N 1
ATOM 538 C CA . PHE A 1 72 ? -7.124 -5.971 12.096 1.00 70.75 72 PHE A CA 1
ATOM 539 C C . PHE A 1 72 ? -7.459 -7.460 12.022 1.00 70.75 72 PHE A C 1
ATOM 541 O O . PHE A 1 72 ? -6.702 -8.221 11.435 1.00 70.75 72 PHE A O 1
ATOM 548 N N . ILE A 1 73 ? -8.583 -7.872 12.614 1.00 74.81 73 ILE A N 1
ATOM 549 C CA . ILE A 1 73 ? -8.999 -9.278 12.608 1.00 74.81 73 ILE A CA 1
ATOM 550 C C . ILE A 1 73 ? -9.385 -9.699 11.187 1.00 74.81 73 ILE A C 1
ATOM 552 O O . ILE A 1 73 ? -8.917 -10.735 10.741 1.00 74.81 73 ILE A O 1
ATOM 556 N N . LEU A 1 74 ? -10.142 -8.879 10.449 1.00 74.94 74 LEU A N 1
ATOM 557 C CA . LEU A 1 74 ? -10.471 -9.120 9.036 1.00 74.94 74 LEU A CA 1
ATOM 558 C C . LEU A 1 74 ? -9.229 -9.190 8.143 1.00 74.94 74 LEU A C 1
ATOM 560 O O . LEU A 1 74 ? -9.204 -9.995 7.227 1.00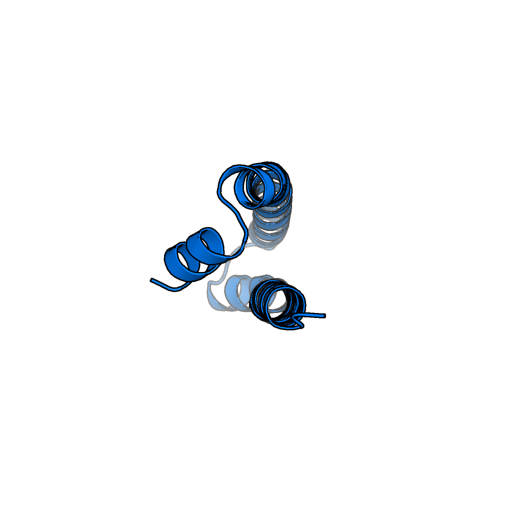 74.94 74 LEU A O 1
ATOM 564 N N . GLY A 1 75 ? -8.212 -8.362 8.403 1.00 70.06 75 GLY A N 1
ATOM 565 C CA . GLY A 1 75 ? -6.954 -8.394 7.652 1.00 70.06 75 GLY A CA 1
ATOM 566 C C . GLY A 1 75 ? -6.014 -9.548 8.022 1.00 70.06 75 GLY A C 1
ATOM 567 O O . GLY A 1 75 ? -5.092 -9.824 7.262 1.00 70.06 75 GLY A O 1
ATOM 568 N N . GLN A 1 76 ? -6.210 -10.190 9.180 1.00 66.06 76 GLN A N 1
ATOM 569 C CA . GLN A 1 76 ? -5.449 -11.371 9.616 1.00 66.06 76 GLN A CA 1
ATOM 570 C C . GLN A 1 76 ? -6.191 -12.703 9.433 1.00 66.06 76 GLN A C 1
ATOM 572 O O . GLN A 1 76 ? -5.584 -13.751 9.652 1.00 66.06 76 GLN A O 1
ATOM 577 N N . SER A 1 77 ? -7.482 -12.663 9.097 1.00 54.56 77 SER A N 1
ATOM 578 C CA . SER A 1 77 ? -8.283 -13.848 8.763 1.00 54.56 77 SER A CA 1
ATOM 579 C C . SER A 1 77 ? -7.999 -14.277 7.331 1.00 54.56 77 SER A C 1
ATOM 581 O O . SER A 1 77 ? -7.956 -15.502 7.098 1.00 54.56 77 SER A O 1
#

pLDDT: mean 79.48, std 7.43, range [50.66, 91.44]

InterPro domains:
  IPR011701 Major facilitator superfamily [PF07690] (15-75)
  IPR020846 Major facilitator superfamily domain [PS50850] (5-77)
  IPR036259 MFS transporter superfamily [SSF103473] (4-75)